Protein AF-A0A963PRR1-F1 (afdb_monomer_lite)

pLDDT: mean 72.52, std 16.85, range [38.75, 94.25]

Structure (mmCIF, N/CA/C/O backbone):
data_AF-A0A963PRR1-F1
#
_entry.id   AF-A0A963PRR1-F1
#
loop_
_atom_site.group_PDB
_atom_site.id
_atom_site.type_symbol
_atom_site.label_atom_id
_atom_site.label_alt_id
_atom_site.label_comp_id
_atom_site.label_asym_id
_atom_site.label_entity_id
_atom_site.label_seq_id
_atom_site.pdbx_PDB_ins_code
_atom_site.Cartn_x
_atom_site.Cartn_y
_atom_site.Cartn_z
_atom_site.occupancy
_atom_site.B_iso_or_equiv
_atom_site.auth_seq_id
_atom_site.auth_comp_id
_atom_site.auth_asym_id
_atom_site.auth_atom_id
_atom_site.pdbx_PDB_model_num
ATOM 1 N N . MET A 1 1 ? 46.047 34.213 13.089 1.00 43.38 1 MET A N 1
ATOM 2 C CA . MET A 1 1 ? 44.604 34.511 13.201 1.00 43.38 1 MET A CA 1
ATOM 3 C C . MET A 1 1 ? 43.891 33.177 13.299 1.00 43.38 1 MET A C 1
ATOM 5 O O . MET A 1 1 ? 43.831 32.458 12.313 1.00 43.38 1 MET A O 1
ATOM 9 N N . SER A 1 2 ? 43.510 32.791 14.515 1.00 38.75 2 SER A N 1
ATOM 10 C CA . SER A 1 2 ? 43.010 31.455 14.844 1.00 38.75 2 SER A CA 1
ATOM 11 C C . SER A 1 2 ? 41.504 31.512 15.049 1.00 38.75 2 SER A C 1
ATOM 13 O O . SER A 1 2 ? 41.036 32.310 15.856 1.00 38.75 2 SER A O 1
ATOM 15 N N . ILE A 1 3 ? 40.763 30.645 14.366 1.00 47.94 3 ILE A N 1
ATOM 16 C CA . ILE A 1 3 ? 39.381 30.314 14.716 1.00 47.94 3 ILE A CA 1
ATOM 17 C C . ILE A 1 3 ? 39.280 28.796 14.854 1.00 47.94 3 ILE A C 1
ATOM 19 O O . ILE A 1 3 ? 38.990 28.063 13.916 1.00 47.94 3 ILE A O 1
ATOM 23 N N . THR A 1 4 ? 39.590 28.329 16.061 1.00 53.59 4 THR A N 1
ATOM 24 C CA . THR A 1 4 ? 39.244 26.991 16.544 1.00 53.59 4 THR A CA 1
ATOM 25 C C . THR A 1 4 ? 37.737 26.973 16.791 1.00 53.59 4 THR A C 1
ATOM 27 O O . THR A 1 4 ? 37.250 27.633 17.707 1.00 53.59 4 THR A O 1
ATOM 30 N N . ALA A 1 5 ? 36.988 26.244 15.964 1.00 51.69 5 ALA A N 1
ATOM 31 C CA . ALA A 1 5 ? 35.568 25.989 16.177 1.00 51.69 5 ALA A CA 1
ATOM 32 C C . ALA A 1 5 ? 35.413 24.748 17.071 1.00 51.69 5 ALA A C 1
ATOM 34 O O . ALA A 1 5 ? 35.707 23.627 16.663 1.00 51.69 5 ALA A O 1
ATOM 35 N N . ALA A 1 6 ? 34.982 24.953 18.316 1.00 57.09 6 ALA A N 1
ATOM 36 C CA . ALA A 1 6 ? 34.573 23.874 19.209 1.00 57.09 6 ALA A CA 1
ATOM 37 C C . ALA A 1 6 ? 33.236 23.268 18.728 1.00 57.09 6 ALA A C 1
ATOM 39 O O . ALA A 1 6 ? 32.367 24.018 18.276 1.00 57.09 6 ALA A O 1
ATOM 40 N N . PRO A 1 7 ? 33.010 21.945 18.845 1.00 55.78 7 PRO A N 1
ATOM 41 C CA . PRO A 1 7 ? 31.727 21.356 18.483 1.00 55.78 7 PRO A CA 1
ATOM 42 C C . PRO A 1 7 ? 30.645 21.799 19.476 1.00 55.78 7 PRO A C 1
ATOM 44 O O . PRO A 1 7 ? 30.600 21.365 20.632 1.00 55.78 7 PRO A O 1
ATOM 47 N N . GLY A 1 8 ? 29.760 22.678 19.006 1.00 54.72 8 GLY A N 1
ATOM 48 C CA . GLY A 1 8 ? 28.523 23.034 19.683 1.00 54.72 8 GLY A CA 1
ATOM 49 C C . GLY A 1 8 ? 27.667 21.787 19.882 1.00 54.72 8 GLY A C 1
ATOM 50 O O . GLY A 1 8 ? 27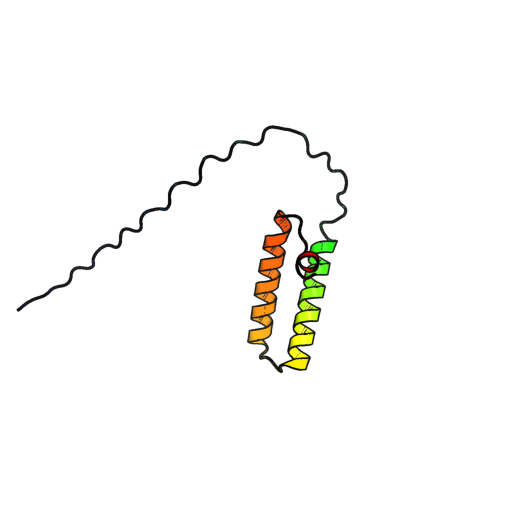.243 21.134 18.932 1.00 54.72 8 GLY A O 1
ATOM 51 N N . ARG A 1 9 ? 27.426 21.438 21.145 1.00 58.94 9 ARG A N 1
ATOM 52 C CA . ARG A 1 9 ? 26.491 20.384 21.537 1.00 58.94 9 ARG A CA 1
ATOM 53 C C . ARG A 1 9 ? 25.079 20.827 21.152 1.00 58.94 9 ARG A C 1
ATOM 55 O O . ARG A 1 9 ? 24.477 21.636 21.855 1.00 58.94 9 ARG A O 1
ATOM 62 N N . TYR A 1 10 ? 24.539 20.289 20.063 1.00 47.38 10 TYR A N 1
ATOM 63 C CA . TYR A 1 10 ? 23.118 20.419 19.746 1.00 47.38 10 TYR A CA 1
ATOM 64 C C . TYR A 1 10 ? 22.302 19.675 20.811 1.00 47.38 10 TYR A C 1
ATOM 66 O O . TYR A 1 10 ? 22.158 18.454 20.789 1.00 47.38 10 TYR A O 1
ATOM 74 N N . ARG A 1 11 ? 21.794 20.421 21.795 1.00 57.97 11 ARG A N 1
ATOM 75 C CA . ARG A 1 11 ? 20.808 19.936 22.760 1.00 57.97 11 ARG A CA 1
ATOM 76 C C . ARG A 1 11 ? 19.441 19.978 22.087 1.00 57.97 11 ARG A C 1
ATOM 78 O O . ARG A 1 11 ? 18.808 21.027 22.039 1.00 57.97 11 ARG A O 1
ATOM 85 N N . VAL A 1 12 ? 18.992 18.837 21.579 1.00 63.25 12 VAL A N 1
ATOM 86 C CA . VAL A 1 12 ? 17.620 18.669 21.091 1.00 63.25 12 VAL A CA 1
ATOM 87 C C . VAL A 1 12 ? 16.660 18.838 22.282 1.00 63.25 12 VAL A C 1
ATOM 89 O O . VAL A 1 12 ? 16.844 18.166 23.305 1.00 63.25 12 VAL A O 1
ATOM 92 N N . PRO A 1 13 ? 15.655 19.729 22.223 1.00 52.25 13 PRO A N 1
ATOM 93 C CA . PRO A 1 13 ? 14.589 19.757 23.212 1.00 52.25 13 PRO A CA 1
ATOM 94 C C . PRO A 1 13 ? 13.811 18.444 23.114 1.00 52.25 13 PRO A C 1
ATOM 96 O O . PRO A 1 13 ? 13.214 18.137 22.088 1.00 52.25 13 PRO A O 1
ATOM 99 N N . LYS A 1 14 ? 13.827 17.651 24.187 1.00 58.81 14 LYS A N 1
ATOM 100 C CA . LYS A 1 14 ? 12.918 16.516 24.351 1.00 58.81 14 LYS A CA 1
ATOM 101 C C . LYS A 1 14 ? 11.486 17.037 24.214 1.00 58.81 14 LYS A C 1
ATOM 103 O O . LYS A 1 14 ? 11.038 17.833 25.040 1.00 58.81 14 LYS A O 1
ATOM 108 N N . HIS A 1 15 ? 10.811 16.627 23.144 1.00 59.22 15 HIS A N 1
ATOM 109 C CA . HIS A 1 15 ? 9.382 16.833 22.966 1.00 59.22 15 HIS A CA 1
ATOM 110 C C . HIS A 1 15 ? 8.663 16.453 24.265 1.00 59.22 15 HIS A C 1
ATOM 112 O O . HIS A 1 15 ? 9.007 15.460 24.913 1.00 59.22 15 HIS A O 1
ATOM 118 N N . GLY A 1 16 ? 7.737 17.316 24.682 1.00 48.44 16 GLY A N 1
ATOM 119 C CA . GLY A 1 16 ? 6.977 17.166 25.913 1.00 48.44 16 GLY A CA 1
ATOM 120 C C . GLY A 1 16 ? 6.364 15.774 26.033 1.00 48.44 16 GLY A C 1
ATOM 121 O O . GLY A 1 16 ? 5.956 15.163 25.048 1.00 48.44 16 GLY A O 1
ATOM 122 N N . ALA A 1 17 ? 6.339 15.279 27.268 1.00 58.62 17 ALA A N 1
ATOM 123 C CA . ALA A 1 17 ? 5.732 14.014 27.640 1.00 58.62 17 ALA A CA 1
ATOM 124 C C . ALA A 1 17 ? 4.341 13.848 26.995 1.00 58.62 17 ALA A C 1
ATOM 126 O O . ALA A 1 17 ? 3.521 14.763 27.120 1.00 58.62 17 ALA A O 1
ATOM 127 N N . PRO A 1 18 ? 4.020 12.704 26.363 1.00 53.69 18 PRO A N 1
ATOM 128 C CA . PRO A 1 18 ? 2.635 12.414 26.042 1.00 53.69 18 PRO A CA 1
ATOM 129 C C . PRO A 1 18 ? 1.872 12.289 27.362 1.00 53.69 18 PRO A C 1
ATOM 131 O O . PRO A 1 18 ? 2.238 11.514 28.251 1.00 53.69 18 PRO A O 1
ATOM 134 N N . GLY A 1 19 ? 0.848 13.131 27.497 1.00 56.66 19 GLY A N 1
ATOM 135 C CA . GLY A 1 19 ? -0.028 13.199 28.654 1.00 56.66 19 GLY A CA 1
ATOM 136 C C . GLY A 1 19 ? -0.505 11.818 29.091 1.00 56.66 19 GLY A C 1
ATOM 137 O O . GLY A 1 19 ? -0.726 10.915 28.283 1.00 56.66 19 GLY A O 1
ATOM 138 N N . ARG A 1 20 ? -0.647 11.669 30.410 1.00 54.28 20 ARG A N 1
ATOM 139 C CA . ARG A 1 20 ? -1.224 10.497 31.068 1.00 54.28 20 ARG A CA 1
ATOM 140 C C . ARG A 1 20 ? -2.512 10.100 30.344 1.00 54.28 20 ARG A C 1
ATOM 142 O O . ARG A 1 20 ? -3.505 10.818 30.411 1.00 54.28 20 ARG A O 1
ATOM 149 N N . ARG A 1 21 ? -2.489 8.951 29.666 1.00 60.59 21 ARG A N 1
ATOM 150 C CA . ARG A 1 21 ? -3.700 8.287 29.178 1.00 60.59 21 ARG A CA 1
ATOM 151 C C . ARG A 1 21 ? -4.633 8.076 30.376 1.00 60.59 21 ARG A C 1
ATOM 153 O O . ARG A 1 21 ? -4.187 7.461 31.348 1.00 60.59 21 ARG A O 1
ATOM 160 N N . PRO A 1 22 ? -5.893 8.540 30.353 1.00 54.69 22 PRO A N 1
ATOM 161 C CA . PRO A 1 22 ? -6.853 8.081 31.339 1.00 54.69 22 PRO A CA 1
ATOM 162 C C . PRO A 1 22 ? -7.056 6.577 31.140 1.00 54.69 22 PRO A C 1
ATOM 164 O O . PRO A 1 22 ? -7.291 6.102 30.026 1.00 54.69 22 PRO A O 1
ATOM 167 N N . ALA A 1 23 ? -6.930 5.826 32.233 1.00 53.09 23 ALA A N 1
ATOM 168 C CA . ALA A 1 23 ? -7.352 4.441 32.294 1.00 53.09 23 ALA A CA 1
ATOM 169 C C . ALA A 1 23 ? -8.842 4.390 31.934 1.00 53.09 23 ALA A C 1
ATOM 171 O O . ALA A 1 23 ? -9.688 4.903 32.668 1.00 53.09 23 ALA A O 1
ATOM 172 N N . ARG A 1 24 ? -9.162 3.803 30.777 1.00 61.03 24 ARG A N 1
ATOM 173 C CA . ARG A 1 24 ? -10.537 3.482 30.402 1.00 61.03 24 ARG A CA 1
ATOM 174 C C . ARG A 1 24 ? -11.032 2.393 31.354 1.00 61.03 24 ARG A C 1
ATOM 176 O O . ARG A 1 24 ? -10.843 1.208 31.108 1.00 61.03 24 ARG A O 1
ATOM 183 N N . SER A 1 25 ? -11.657 2.815 32.446 1.00 52.09 25 SER A N 1
ATOM 184 C CA . SER A 1 25 ? -12.664 2.019 33.134 1.00 52.09 25 SER A CA 1
ATOM 185 C C . SER A 1 25 ? -13.970 2.195 32.368 1.00 52.09 25 SER A C 1
ATOM 187 O O . SER A 1 25 ? -14.506 3.302 32.350 1.00 52.09 25 SER A O 1
ATOM 189 N N . GLN A 1 26 ? -14.416 1.141 31.678 1.00 51.75 26 GLN A N 1
ATOM 190 C CA . GLN A 1 26 ? -15.806 0.662 31.672 1.00 51.75 26 GLN A CA 1
ATOM 191 C C . GLN A 1 26 ? -16.061 -0.345 30.544 1.00 51.75 26 GLN A C 1
ATOM 193 O O . GLN A 1 26 ? -15.736 -0.093 29.388 1.00 51.75 26 GLN A O 1
ATOM 198 N N . GLY A 1 27 ? -16.757 -1.424 30.912 1.00 44.22 27 GLY A N 1
ATOM 199 C CA . GLY A 1 27 ? -17.641 -2.173 30.020 1.00 44.22 27 GLY A CA 1
ATOM 200 C C . GLY A 1 27 ? -16.983 -3.355 29.330 1.00 44.22 27 GLY A C 1
ATOM 201 O O . GLY A 1 27 ? -16.159 -3.185 28.442 1.00 44.22 27 GLY A O 1
ATOM 202 N N . GLY A 1 28 ? -17.362 -4.565 29.744 1.00 50.47 28 GLY A N 1
ATOM 203 C CA . GLY A 1 28 ? -16.849 -5.807 29.188 1.00 50.47 28 GLY A CA 1
ATOM 204 C C . GLY A 1 28 ? -16.958 -5.862 27.668 1.00 50.47 28 GLY A C 1
ATOM 205 O O . GLY A 1 28 ? -17.996 -5.542 27.091 1.00 50.47 28 GLY A O 1
ATOM 206 N N . TRP A 1 29 ? -15.883 -6.339 27.046 1.00 54.41 29 TRP A N 1
ATOM 207 C CA . TRP A 1 29 ? -15.873 -6.834 25.681 1.00 54.41 29 TRP A CA 1
ATOM 208 C C . TRP A 1 29 ? -16.894 -7.979 25.609 1.00 54.41 29 TRP A C 1
ATOM 210 O O . TRP A 1 29 ? -16.574 -9.145 25.834 1.00 54.41 29 TRP A O 1
ATOM 220 N N . ARG A 1 30 ? -18.170 -7.658 25.368 1.00 55.06 30 ARG A N 1
ATOM 221 C CA . ARG A 1 30 ? -19.106 -8.604 24.767 1.00 55.06 30 ARG A CA 1
ATOM 222 C C . ARG A 1 30 ? -18.507 -8.886 23.397 1.00 55.06 30 ARG A C 1
ATOM 224 O O . ARG A 1 30 ? -18.708 -8.129 22.457 1.00 55.06 30 ARG A O 1
ATOM 231 N N . ALA A 1 31 ? -17.691 -9.932 23.345 1.00 55.34 31 ALA A N 1
ATOM 232 C CA . ALA A 1 31 ? -17.205 -10.549 22.130 1.00 55.34 31 ALA A CA 1
ATOM 233 C C . ALA A 1 31 ? -18.419 -11.122 21.384 1.00 55.34 31 ALA A C 1
ATOM 235 O O . ALA A 1 31 ? -18.744 -12.300 21.492 1.00 55.34 31 ALA A O 1
ATOM 236 N N . GLY A 1 32 ? -19.154 -10.244 20.707 1.00 56.66 32 GLY A N 1
ATOM 237 C CA . GLY A 1 32 ? -20.096 -10.591 19.662 1.00 56.66 32 GLY A CA 1
ATOM 238 C C . GLY A 1 32 ? -19.382 -10.397 18.333 1.00 56.66 32 GLY A C 1
ATOM 239 O O . GLY A 1 32 ? -19.092 -9.264 17.965 1.00 56.66 32 GLY A O 1
ATOM 240 N N . THR A 1 33 ? -19.137 -11.505 17.631 1.00 60.72 33 THR A N 1
ATOM 241 C CA . THR A 1 33 ? -18.573 -11.608 16.268 1.00 60.72 33 THR A CA 1
ATOM 242 C C . THR A 1 33 ? -17.041 -11.660 16.173 1.00 60.72 33 THR A C 1
ATOM 244 O O . THR A 1 33 ? -16.376 -10.728 15.739 1.00 60.72 33 THR A O 1
ATOM 247 N N . ILE A 1 34 ? -16.468 -12.830 16.471 1.00 55.75 34 ILE A N 1
ATOM 248 C CA . ILE A 1 34 ? -15.091 -13.228 16.101 1.00 55.75 34 ILE A CA 1
ATOM 249 C C . ILE A 1 34 ? -14.938 -13.511 14.585 1.00 55.75 34 ILE A C 1
ATOM 251 O O . ILE A 1 34 ? -14.217 -14.422 14.192 1.00 55.75 34 ILE A O 1
ATOM 255 N N . GLY A 1 35 ? -15.662 -12.783 13.729 1.00 53.28 35 GLY A N 1
ATOM 256 C CA . GLY A 1 35 ? -15.898 -13.168 12.331 1.00 53.28 35 GLY A CA 1
ATOM 257 C C . GLY A 1 35 ? -15.147 -12.391 11.244 1.00 53.28 35 GLY A C 1
ATOM 258 O O . GLY A 1 35 ? -15.208 -12.826 10.105 1.00 53.28 35 GLY A O 1
ATOM 259 N N . GLY A 1 36 ? -14.470 -11.272 11.545 1.00 55.97 36 GLY A N 1
ATOM 260 C CA . GLY A 1 36 ? -13.942 -10.366 10.498 1.00 55.97 36 GLY A CA 1
ATOM 261 C C . GLY A 1 36 ? -12.417 -10.288 10.341 1.00 55.97 36 GLY A C 1
ATOM 262 O O . GLY A 1 36 ? -11.915 -9.905 9.299 1.00 55.97 36 GLY A O 1
ATOM 263 N N . VAL A 1 37 ? -11.624 -10.684 11.341 1.00 56.44 37 VAL A N 1
ATOM 264 C CA . VAL A 1 37 ? -10.201 -10.267 11.381 1.00 56.44 37 VAL A CA 1
ATOM 265 C C . VAL A 1 37 ? -9.286 -11.005 10.389 1.00 56.44 37 VAL A C 1
ATOM 267 O O . VAL A 1 37 ? -8.159 -10.569 10.155 1.00 56.44 37 VAL A O 1
ATOM 270 N N . ALA A 1 38 ? -9.735 -12.138 9.840 1.00 59.66 38 ALA A N 1
ATOM 271 C CA . ALA A 1 38 ? -8.969 -12.924 8.870 1.00 59.66 38 ALA A CA 1
ATOM 272 C C . ALA A 1 38 ? -9.256 -12.517 7.417 1.00 59.66 38 ALA A C 1
ATOM 274 O O . ALA A 1 38 ? -8.384 -12.674 6.563 1.00 59.66 38 ALA A O 1
ATOM 275 N N . THR A 1 39 ? -10.453 -11.994 7.133 1.00 59.50 39 THR A N 1
ATOM 276 C CA . THR A 1 39 ? -10.845 -11.610 5.773 1.00 59.50 39 THR A CA 1
ATOM 277 C C . THR A 1 39 ? -10.171 -10.320 5.342 1.00 59.50 39 THR A C 1
ATOM 279 O O . THR A 1 39 ? -9.721 -10.249 4.204 1.00 59.50 39 THR A O 1
ATOM 282 N N . ASP A 1 40 ? -10.008 -9.355 6.248 1.00 75.56 40 ASP A N 1
ATOM 283 C CA . ASP A 1 40 ? -9.476 -8.033 5.897 1.00 75.56 40 ASP A CA 1
ATOM 284 C C . ASP A 1 40 ? -8.022 -8.135 5.425 1.00 75.56 40 ASP A C 1
ATOM 286 O O . ASP A 1 40 ? -7.689 -7.708 4.330 1.00 75.56 40 ASP A O 1
ATOM 290 N N . THR A 1 41 ? -7.164 -8.842 6.170 1.00 79.81 41 THR A N 1
ATOM 291 C CA . THR A 1 41 ? -5.743 -8.986 5.806 1.00 79.81 41 THR A CA 1
ATOM 292 C C . THR A 1 41 ? -5.535 -9.782 4.515 1.00 79.81 41 THR A C 1
ATOM 294 O O . THR A 1 41 ? -4.690 -9.416 3.704 1.00 79.81 41 THR A O 1
ATOM 297 N N . GLN A 1 42 ? -6.300 -10.854 4.284 1.00 83.69 42 GLN A N 1
ATOM 298 C CA . GLN A 1 42 ? -6.205 -11.614 3.031 1.00 83.69 42 GLN A CA 1
ATOM 299 C C . GLN A 1 42 ? -6.707 -10.799 1.828 1.00 83.69 42 GLN A C 1
ATOM 301 O O . GLN A 1 42 ? -6.150 -10.916 0.735 1.00 83.69 42 GLN A O 1
ATOM 306 N N . THR A 1 43 ? -7.741 -9.984 2.037 1.00 86.44 43 THR A N 1
ATOM 307 C CA . THR A 1 43 ? -8.303 -9.094 1.015 1.00 86.44 43 THR A CA 1
ATOM 308 C C . THR A 1 43 ? -7.328 -7.964 0.690 1.00 86.44 43 THR A C 1
ATOM 310 O O . THR A 1 43 ? -7.059 -7.724 -0.484 1.00 86.44 43 THR A O 1
ATOM 313 N N . ASP A 1 44 ? -6.708 -7.362 1.710 1.00 87.94 44 ASP A N 1
ATOM 314 C CA . ASP A 1 44 ? -5.657 -6.354 1.553 1.00 87.94 44 ASP A CA 1
ATOM 315 C C . ASP A 1 44 ? -4.486 -6.908 0.725 1.00 87.94 44 ASP A C 1
ATOM 317 O O . ASP A 1 44 ? -4.058 -6.281 -0.241 1.00 87.94 44 ASP A O 1
ATOM 321 N N . HIS A 1 45 ? -3.994 -8.113 1.045 1.00 89.31 45 HIS A N 1
ATOM 322 C CA . HIS A 1 45 ? -2.912 -8.750 0.283 1.00 89.31 45 HIS A CA 1
ATOM 323 C C . HIS A 1 45 ? -3.291 -9.000 -1.182 1.00 89.31 45 HIS A C 1
ATOM 325 O O . HIS A 1 45 ? -2.504 -8.690 -2.073 1.00 89.31 45 HIS A O 1
ATOM 331 N N . ALA A 1 46 ? -4.501 -9.505 -1.440 1.00 91.12 46 ALA A N 1
ATOM 332 C CA . ALA A 1 46 ? -4.972 -9.737 -2.804 1.00 91.12 46 ALA A CA 1
ATOM 333 C C . ALA A 1 46 ? -5.085 -8.427 -3.607 1.00 91.12 46 ALA A C 1
ATOM 335 O O . ALA A 1 46 ? -4.724 -8.396 -4.783 1.00 91.12 46 ALA A O 1
ATOM 336 N N . ALA A 1 47 ? -5.534 -7.339 -2.973 1.00 90.56 47 ALA A N 1
ATOM 337 C CA . ALA A 1 47 ? -5.602 -6.018 -3.595 1.00 90.56 47 ALA A CA 1
ATOM 338 C C . ALA A 1 47 ? -4.206 -5.455 -3.918 1.00 90.56 47 ALA A C 1
ATOM 340 O O . ALA A 1 47 ? -3.986 -4.926 -5.008 1.00 90.56 47 ALA A O 1
ATOM 341 N N . ILE A 1 48 ? -3.245 -5.615 -3.001 1.00 91.75 48 ILE A N 1
ATOM 342 C CA . ILE A 1 48 ? -1.850 -5.193 -3.204 1.00 91.75 48 ILE A CA 1
ATOM 343 C C . ILE A 1 48 ? -1.205 -5.964 -4.361 1.00 91.75 48 ILE A C 1
ATOM 345 O O . ILE A 1 48 ? -0.500 -5.371 -5.183 1.00 91.75 48 ILE A O 1
ATOM 349 N N . ASP A 1 49 ? -1.447 -7.273 -4.443 1.00 91.06 49 ASP A N 1
ATOM 350 C CA . ASP A 1 49 ? -0.919 -8.112 -5.518 1.00 91.06 49 ASP A CA 1
ATOM 351 C C . ASP A 1 49 ? -1.516 -7.721 -6.875 1.00 91.06 49 ASP A C 1
ATOM 353 O O . ASP A 1 49 ? -0.758 -7.467 -7.810 1.00 91.06 49 ASP A O 1
ATOM 357 N N . ALA A 1 50 ? -2.838 -7.541 -6.958 1.00 89.75 50 ALA A N 1
ATOM 358 C CA . ALA A 1 50 ? -3.507 -7.094 -8.181 1.00 89.75 50 ALA A CA 1
ATOM 359 C C . ALA A 1 50 ? -2.999 -5.724 -8.670 1.00 89.75 50 ALA A C 1
ATOM 361 O O . ALA A 1 50 ? -2.746 -5.543 -9.862 1.00 89.75 50 ALA A O 1
ATOM 362 N N . PHE A 1 51 ? -2.796 -4.769 -7.755 1.00 88.31 51 PHE A N 1
ATOM 363 C CA . PHE A 1 51 ? -2.218 -3.461 -8.080 1.00 88.31 51 PHE A CA 1
ATOM 364 C C . PHE A 1 51 ? -0.779 -3.579 -8.601 1.00 88.31 51 PHE A C 1
ATOM 366 O O . PHE A 1 51 ? -0.403 -2.941 -9.585 1.00 88.31 51 PHE A O 1
ATOM 373 N N . THR A 1 52 ? 0.028 -4.425 -7.961 1.00 88.50 52 THR A N 1
ATOM 374 C CA . THR A 1 52 ? 1.424 -4.643 -8.357 1.00 88.50 52 THR A CA 1
ATOM 375 C C . THR A 1 52 ? 1.522 -5.313 -9.731 1.00 88.50 52 THR A C 1
ATOM 377 O O . THR A 1 52 ? 2.383 -4.939 -10.530 1.00 88.50 52 THR A O 1
ATOM 380 N N . ASP A 1 53 ? 0.636 -6.267 -10.021 1.00 87.50 53 ASP A N 1
ATOM 381 C CA . ASP A 1 53 ? 0.566 -6.953 -11.314 1.00 87.50 53 ASP A CA 1
ATOM 382 C C . ASP A 1 53 ? 0.144 -5.998 -12.441 1.00 87.50 53 ASP A C 1
ATOM 384 O O . ASP A 1 53 ? 0.741 -6.024 -13.520 1.00 87.50 53 ASP A O 1
ATOM 388 N N . ALA A 1 54 ? -0.820 -5.104 -12.182 1.00 87.00 54 ALA A N 1
ATOM 389 C CA . ALA A 1 54 ? -1.220 -4.063 -13.130 1.00 87.00 54 ALA A CA 1
ATOM 390 C C . ALA A 1 54 ? -0.057 -3.104 -13.446 1.00 87.00 54 ALA A C 1
ATOM 392 O O . ALA A 1 54 ? 0.259 -2.873 -14.614 1.00 87.00 54 ALA A O 1
ATOM 393 N N . LEU A 1 55 ? 0.658 -2.632 -12.417 1.00 84.44 55 LEU A N 1
ATOM 394 C CA . LEU A 1 55 ? 1.835 -1.771 -12.584 1.00 84.44 55 LEU A CA 1
ATOM 395 C C . LEU A 1 55 ? 2.976 -2.443 -13.361 1.00 84.44 55 LEU A C 1
ATOM 397 O O . LEU A 1 55 ? 3.690 -1.785 -14.121 1.00 84.44 55 LEU A O 1
ATOM 401 N N . TRP A 1 56 ? 3.179 -3.750 -13.173 1.00 81.06 56 TRP A N 1
ATOM 402 C CA . TRP A 1 56 ? 4.191 -4.495 -13.924 1.00 81.06 56 TRP A CA 1
ATOM 403 C C . TRP A 1 56 ? 3.865 -4.558 -15.420 1.00 81.06 56 TRP A C 1
ATOM 405 O O . TRP A 1 56 ? 4.774 -4.469 -16.248 1.00 81.06 56 TRP A O 1
ATOM 415 N N . LEU A 1 57 ? 2.583 -4.715 -15.757 1.00 75.06 57 LEU A N 1
ATOM 416 C CA . LEU A 1 57 ? 2.123 -4.895 -17.132 1.00 75.06 57 LEU A CA 1
ATOM 417 C C . LEU A 1 57 ? 2.131 -3.582 -17.932 1.00 75.06 57 LEU A C 1
ATOM 419 O O . LEU A 1 57 ? 2.357 -3.621 -19.141 1.00 75.06 57 LEU A O 1
ATOM 423 N N . GLU A 1 58 ? 1.926 -2.444 -17.263 1.00 74.88 58 GLU A N 1
ATOM 424 C CA . GLU A 1 58 ? 1.818 -1.125 -17.903 1.00 74.88 58 GLU A CA 1
ATOM 425 C C . GLU A 1 58 ? 3.143 -0.344 -17.963 1.00 74.88 58 GLU A C 1
ATOM 427 O O . GLU A 1 58 ? 3.487 0.176 -19.025 1.00 74.88 58 GLU A O 1
ATOM 432 N N . ASP A 1 59 ? 3.917 -0.288 -16.872 1.00 73.06 59 ASP A N 1
ATOM 433 C CA . ASP A 1 59 ? 5.078 0.619 -16.775 1.00 73.06 59 ASP A CA 1
ATOM 434 C C . ASP A 1 59 ? 6.445 -0.075 -16.927 1.00 73.06 59 ASP A C 1
ATOM 436 O O . ASP A 1 59 ? 7.483 0.590 -17.007 1.00 73.06 59 ASP A O 1
ATOM 440 N N . GLY A 1 60 ? 6.499 -1.414 -16.937 1.00 72.50 60 GLY A N 1
ATOM 441 C CA . GLY A 1 60 ? 7.771 -2.151 -16.996 1.00 72.50 60 GLY A CA 1
ATOM 442 C C . GLY A 1 60 ? 8.723 -1.812 -15.836 1.00 72.50 60 GLY A C 1
ATOM 443 O O . GLY A 1 60 ? 9.948 -1.839 -15.997 1.00 72.50 60 GLY A O 1
ATOM 444 N N . LEU A 1 61 ? 8.164 -1.450 -14.674 1.00 80.44 61 LEU A N 1
ATOM 445 C CA . LEU A 1 61 ? 8.916 -1.026 -13.493 1.00 80.44 61 LEU A CA 1
ATOM 446 C C . LEU A 1 61 ? 9.913 -2.091 -13.047 1.00 80.44 61 LEU A C 1
ATOM 448 O O . LEU A 1 61 ? 9.673 -3.292 -13.130 1.00 80.44 61 LEU A O 1
ATOM 452 N N . SER A 1 62 ? 11.041 -1.653 -12.487 1.00 85.25 62 SER A N 1
ATOM 453 C CA . SER A 1 62 ? 12.001 -2.590 -11.908 1.00 85.25 62 SER A CA 1
ATOM 454 C C . SER A 1 62 ? 11.366 -3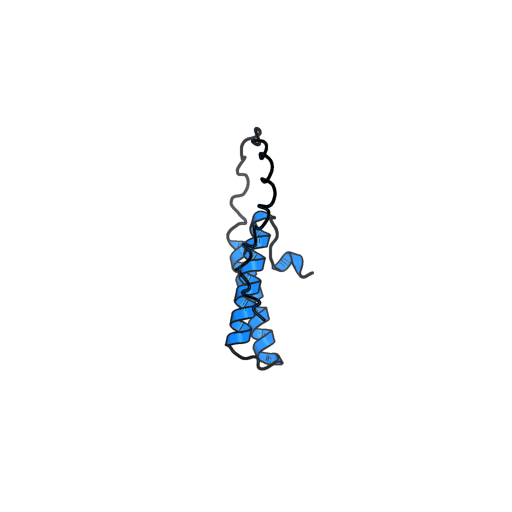.378 -10.752 1.00 85.25 62 SER A C 1
ATOM 456 O O . SER A 1 62 ? 10.592 -2.836 -9.961 1.00 85.25 62 SER A O 1
ATOM 458 N N . ARG A 1 63 ? 11.772 -4.644 -10.579 1.00 83.44 63 ARG A N 1
ATOM 459 C CA . ARG A 1 63 ? 11.336 -5.480 -9.441 1.00 83.44 63 ARG A CA 1
ATOM 460 C C . ARG A 1 63 ? 11.571 -4.817 -8.079 1.00 83.44 63 ARG A C 1
ATOM 462 O O . ARG A 1 63 ? 10.799 -5.036 -7.158 1.00 83.44 63 ARG A O 1
ATOM 469 N N . ASN A 1 64 ? 12.628 -4.013 -7.944 1.00 87.56 64 ASN A N 1
ATOM 470 C CA . ASN A 1 64 ? 12.933 -3.313 -6.696 1.00 87.56 64 ASN A CA 1
AT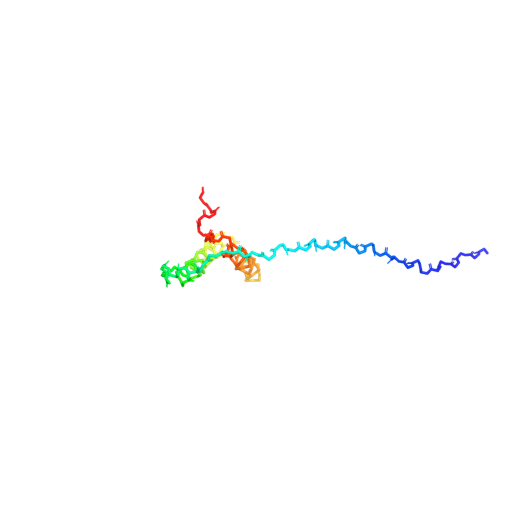OM 471 C C . ASN A 1 64 ? 11.886 -2.235 -6.381 1.00 87.56 64 ASN A C 1
ATOM 473 O O . ASN A 1 64 ? 11.441 -2.107 -5.246 1.00 87.56 64 ASN A O 1
ATOM 477 N N . THR A 1 65 ? 11.459 -1.502 -7.408 1.00 88.94 65 THR A N 1
ATOM 478 C CA . THR A 1 65 ? 10.425 -0.475 -7.285 1.00 88.94 65 THR A CA 1
ATOM 479 C C . THR A 1 65 ? 9.086 -1.096 -6.893 1.00 88.94 65 THR A C 1
ATOM 481 O O . THR A 1 65 ? 8.466 -0.638 -5.940 1.00 88.94 65 THR A O 1
ATOM 484 N N . LEU A 1 66 ? 8.681 -2.191 -7.547 1.00 89.12 66 LEU A N 1
ATOM 485 C CA . LEU A 1 66 ? 7.453 -2.909 -7.185 1.00 89.12 66 LEU A CA 1
ATOM 486 C C . LEU A 1 66 ? 7.487 -3.457 -5.753 1.00 89.12 66 LEU A C 1
ATOM 488 O O . LEU A 1 66 ? 6.504 -3.349 -5.025 1.00 89.12 66 LEU A O 1
ATOM 492 N N . SER A 1 67 ? 8.624 -4.008 -5.320 1.00 89.62 67 SER A N 1
ATOM 493 C CA . SER A 1 67 ? 8.785 -4.477 -3.940 1.00 89.62 67 SER A CA 1
ATOM 494 C C . SER A 1 67 ? 8.695 -3.345 -2.915 1.00 89.62 67 SER A C 1
ATOM 496 O O . SER A 1 67 ? 8.134 -3.556 -1.842 1.00 89.62 67 SER A O 1
ATOM 498 N N . ALA A 1 68 ? 9.214 -2.153 -3.231 1.00 92.44 68 ALA A N 1
ATOM 499 C CA . ALA A 1 68 ? 9.077 -0.981 -2.367 1.00 92.44 68 ALA A CA 1
ATOM 500 C C . ALA A 1 68 ? 7.604 -0.562 -2.227 1.00 92.44 68 ALA A C 1
ATOM 502 O O . ALA A 1 68 ? 7.117 -0.439 -1.106 1.00 92.44 68 ALA A O 1
ATOM 503 N N . TYR A 1 69 ? 6.868 -0.469 -3.340 1.00 92.25 69 TYR A N 1
ATOM 504 C CA . TYR A 1 69 ? 5.436 -0.150 -3.311 1.00 92.25 69 TYR A CA 1
ATOM 505 C C . TYR A 1 69 ? 4.614 -1.184 -2.539 1.00 92.25 69 TYR A C 1
ATOM 507 O O . TYR A 1 69 ? 3.811 -0.806 -1.687 1.00 92.25 69 TYR A O 1
ATOM 515 N N . ARG A 1 70 ? 4.846 -2.485 -2.769 1.00 92.56 70 ARG A N 1
ATOM 516 C CA . ARG A 1 70 ? 4.191 -3.553 -1.993 1.00 92.56 70 ARG A CA 1
ATOM 517 C C . ARG A 1 70 ? 4.432 -3.357 -0.497 1.00 92.56 70 ARG A C 1
ATOM 519 O O . ARG A 1 70 ? 3.490 -3.411 0.289 1.00 92.56 70 ARG A O 1
ATOM 526 N N . ARG A 1 71 ? 5.680 -3.086 -0.104 1.00 93.38 71 ARG A N 1
ATOM 527 C CA . ARG A 1 71 ? 6.044 -2.885 1.301 1.00 93.38 71 ARG A CA 1
ATOM 528 C C . ARG A 1 71 ? 5.331 -1.684 1.919 1.00 93.38 71 ARG A C 1
ATOM 530 O O . ARG A 1 71 ? 4.868 -1.779 3.055 1.00 93.38 71 ARG A O 1
ATOM 537 N N . ASP A 1 72 ? 5.237 -0.583 1.186 1.00 94.25 72 ASP A N 1
ATOM 538 C CA . ASP A 1 72 ? 4.569 0.629 1.657 1.00 94.25 72 ASP A CA 1
ATOM 539 C C . ASP A 1 72 ? 3.057 0.410 1.826 1.00 94.25 72 ASP A C 1
ATOM 541 O O . ASP A 1 72 ? 2.487 0.811 2.844 1.00 94.25 72 ASP A O 1
ATOM 545 N N . LEU A 1 73 ? 2.412 -0.300 0.893 1.00 93.06 73 LEU A N 1
ATOM 546 C CA . LEU A 1 73 ? 0.986 -0.632 0.982 1.00 93.06 73 LEU A CA 1
ATOM 547 C C . LEU A 1 73 ? 0.677 -1.612 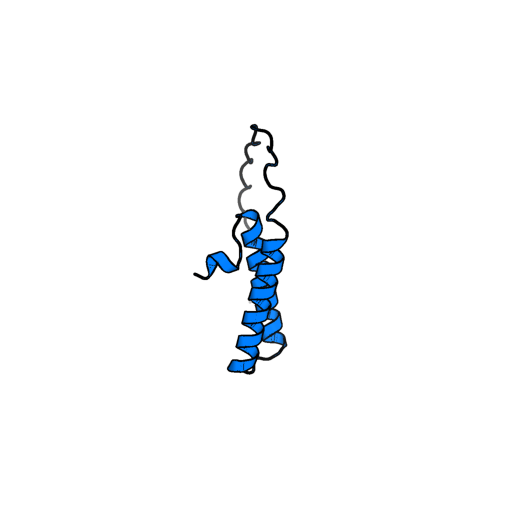2.122 1.00 93.06 73 LEU A C 1
ATOM 549 O O . LEU A 1 73 ? -0.310 -1.430 2.833 1.00 93.06 73 LEU A O 1
ATOM 553 N N . GLU A 1 74 ? 1.540 -2.603 2.362 1.00 92.88 74 GLU A N 1
ATOM 554 C CA . GLU A 1 74 ? 1.427 -3.501 3.522 1.00 92.88 74 GLU A CA 1
ATOM 555 C C . GLU A 1 74 ? 1.497 -2.728 4.847 1.00 92.88 74 GLU A C 1
ATOM 557 O O . GLU A 1 74 ? 0.720 -2.977 5.774 1.00 92.88 74 GLU A O 1
ATOM 562 N N . LEU A 1 75 ? 2.432 -1.776 4.950 1.00 93.25 75 LEU A N 1
ATOM 563 C CA . LEU A 1 75 ? 2.571 -0.923 6.131 1.00 93.25 75 LEU A CA 1
ATOM 564 C C . LEU A 1 75 ? 1.347 -0.022 6.318 1.00 93.25 75 LEU A C 1
ATOM 566 O O . LEU A 1 75 ? 0.901 0.176 7.453 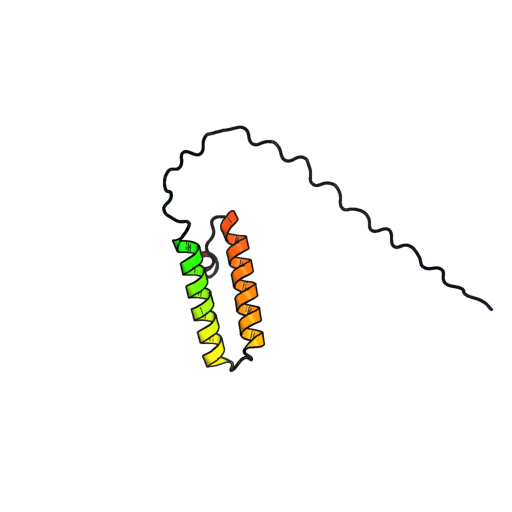1.00 93.25 75 LEU A O 1
ATOM 570 N N . PHE A 1 76 ? 0.786 0.492 5.225 1.00 92.62 76 PHE A N 1
ATOM 571 C CA . PHE A 1 76 ? -0.424 1.301 5.266 1.00 92.62 76 PHE A CA 1
ATOM 572 C C . PHE A 1 76 ? -1.646 0.485 5.707 1.00 92.62 76 PHE A C 1
ATOM 574 O O . PHE A 1 76 ? -2.328 0.888 6.651 1.00 92.62 76 PHE A O 1
ATOM 581 N N . ALA A 1 77 ? -1.859 -0.705 5.136 1.00 90.44 77 ALA A N 1
ATOM 582 C CA . ALA A 1 77 ? -2.901 -1.633 5.578 1.00 90.44 77 ALA A CA 1
ATOM 583 C C . ALA A 1 77 ? -2.757 -1.947 7.074 1.00 90.44 77 ALA A C 1
ATOM 585 O O . ALA A 1 77 ? -3.710 -1.830 7.845 1.00 90.44 77 ALA A O 1
ATOM 586 N N . HIS A 1 78 ? -1.536 -2.238 7.535 1.00 90.31 78 HIS A N 1
ATOM 587 C CA . HIS A 1 78 ? -1.272 -2.481 8.952 1.00 90.31 78 HIS A CA 1
ATOM 588 C C . HIS A 1 78 ? -1.660 -1.296 9.853 1.00 90.31 78 HIS A C 1
ATOM 590 O O . HIS A 1 78 ? -2.173 -1.506 10.955 1.00 90.31 78 HIS A O 1
ATOM 596 N N . TRP A 1 79 ? -1.440 -0.063 9.395 1.00 91.62 79 TRP A N 1
ATOM 597 C CA . TRP A 1 79 ? -1.826 1.152 10.114 1.00 91.62 79 TRP A CA 1
ATOM 598 C C . TRP A 1 79 ? -3.348 1.390 10.137 1.00 91.62 79 TRP A C 1
ATOM 600 O O . TRP A 1 79 ? -3.865 1.942 11.114 1.00 91.62 79 TRP A O 1
ATOM 610 N N . LEU A 1 80 ? -4.078 0.938 9.114 1.00 89.12 80 LEU A N 1
ATOM 611 C CA . LEU A 1 80 ? -5.542 1.029 9.035 1.00 89.12 80 LEU A CA 1
ATOM 612 C C . LEU A 1 80 ? -6.257 0.029 9.958 1.00 89.12 80 LEU A C 1
ATOM 614 O O . LEU A 1 80 ? -7.265 0.375 10.577 1.00 89.12 80 LEU A O 1
ATOM 618 N N . ARG A 1 81 ? -5.695 -1.169 10.162 1.00 85.88 81 ARG A N 1
ATOM 619 C CA . ARG A 1 81 ? -6.280 -2.219 11.025 1.00 85.88 81 ARG A CA 1
ATOM 620 C C . ARG A 1 81 ? -6.725 -1.751 12.421 1.00 85.88 81 ARG A C 1
ATOM 622 O O . ARG A 1 81 ? -7.861 -2.037 12.797 1.00 85.88 81 ARG A O 1
ATOM 629 N N . PRO A 1 82 ? -5.911 -1.036 13.227 1.00 86.62 82 PRO A N 1
ATOM 630 C CA . PRO A 1 82 ? -6.357 -0.543 14.535 1.00 86.62 82 PRO A CA 1
ATOM 631 C C . PRO A 1 82 ? -7.464 0.521 14.462 1.00 86.62 82 PRO A C 1
ATOM 633 O O . PRO A 1 82 ? -8.065 0.830 15.490 1.00 86.62 82 PRO A O 1
ATOM 636 N N . GLN A 1 83 ? -7.730 1.085 13.283 1.00 89.06 83 GLN A N 1
ATOM 637 C CA . GLN A 1 83 ? -8.803 2.049 13.031 1.00 89.06 83 GLN A CA 1
ATOM 638 C C . GLN A 1 83 ? -10.091 1.369 12.539 1.00 89.06 83 GLN A C 1
ATOM 640 O O . GLN A 1 83 ? -11.105 2.044 12.394 1.00 89.06 83 GLN A O 1
ATOM 645 N N . GLY A 1 84 ? -10.068 0.044 12.336 1.00 86.19 84 GLY A N 1
ATOM 646 C CA . GLY A 1 84 ? -11.206 -0.721 11.824 1.00 86.19 84 GLY A CA 1
ATOM 647 C C . GLY A 1 84 ? -11.494 -0.460 10.346 1.00 86.19 84 GLY A C 1
ATOM 648 O O . GLY A 1 84 ? -12.634 -0.616 9.928 1.00 86.19 84 GLY A O 1
ATOM 649 N N . LEU A 1 85 ? -10.482 -0.023 9.592 1.00 86.44 85 LEU A N 1
ATOM 650 C CA . LEU A 1 85 ? -10.556 0.226 8.155 1.00 86.44 85 LEU A CA 1
ATOM 651 C C . LEU A 1 85 ? -9.762 -0.854 7.412 1.00 86.44 85 LEU A C 1
ATOM 653 O O . LEU A 1 85 ? -8.682 -1.238 7.875 1.00 86.44 85 LEU A O 1
ATOM 657 N N . ALA A 1 86 ? -10.277 -1.309 6.269 1.00 85.38 86 ALA A N 1
ATOM 658 C CA . ALA A 1 86 ? -9.541 -2.143 5.321 1.00 85.38 86 ALA A CA 1
ATOM 659 C C . ALA A 1 86 ? -8.894 -1.274 4.236 1.00 85.38 86 ALA A C 1
ATOM 661 O O . ALA A 1 86 ? -9.373 -0.176 3.942 1.00 85.38 86 ALA A O 1
ATOM 662 N N . LEU A 1 87 ? -7.813 -1.758 3.620 1.00 86.75 87 LEU A N 1
ATOM 663 C CA . LEU A 1 87 ? -7.138 -1.023 2.546 1.00 86.75 87 LEU A CA 1
ATOM 664 C C . LEU A 1 87 ? -8.079 -0.788 1.354 1.00 86.75 87 LEU A C 1
ATOM 666 O O . LEU A 1 87 ? -8.036 0.275 0.737 1.00 86.75 87 LEU A O 1
ATOM 670 N N . THR A 1 88 ? -8.954 -1.754 1.068 1.00 85.75 88 THR A N 1
ATOM 671 C CA . THR A 1 88 ? -9.948 -1.682 -0.012 1.00 85.75 88 THR A CA 1
ATOM 672 C C . THR A 1 88 ? -11.038 -0.638 0.217 1.00 85.75 88 THR A C 1
ATOM 674 O O . THR A 1 88 ? -11.576 -0.124 -0.753 1.00 85.75 88 THR A O 1
ATOM 677 N N . ASP A 1 89 ? -11.342 -0.286 1.469 1.00 83.38 89 ASP A N 1
ATOM 678 C CA . ASP A 1 89 ? -12.421 0.661 1.794 1.00 83.38 89 ASP A CA 1
ATOM 679 C C . ASP A 1 89 ? -11.991 2.131 1.671 1.00 83.38 89 ASP A C 1
ATOM 681 O O . A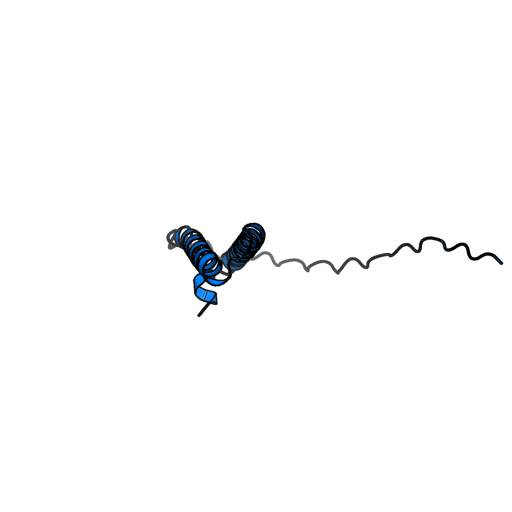SP A 1 89 ? -12.826 3.030 1.700 1.00 83.38 89 ASP A O 1
ATOM 685 N N . VAL A 1 90 ? -10.684 2.396 1.585 1.00 80.12 90 VAL A N 1
ATOM 686 C CA . VAL A 1 90 ? -10.117 3.759 1.547 1.00 80.12 90 VAL A CA 1
ATOM 687 C C . VAL A 1 90 ? -9.897 4.250 0.106 1.00 80.12 90 VAL A C 1
ATOM 689 O O . VAL A 1 90 ? -9.603 5.425 -0.103 1.00 80.12 90 VAL A O 1
ATOM 692 N N . GLY A 1 91 ? -10.004 3.356 -0.882 1.00 68.56 91 GLY A N 1
ATOM 693 C CA . GLY A 1 91 ? -9.701 3.623 -2.293 1.00 68.56 91 GLY A CA 1
ATOM 694 C C . GLY A 1 91 ? -10.889 4.015 -3.183 1.00 68.56 91 GLY A C 1
ATOM 695 O O . GLY A 1 91 ? -10.659 4.278 -4.362 1.00 68.56 91 GLY A O 1
ATOM 696 N N . GLU A 1 92 ? -12.110 4.053 -2.640 1.00 53.03 92 GLU A N 1
ATOM 697 C CA . GLU A 1 92 ? -13.363 4.484 -3.299 1.00 53.03 92 GLU A CA 1
ATOM 698 C C . GLU A 1 92 ? -13.779 5.886 -2.818 1.00 53.03 92 GLU A C 1
ATOM 700 O O . GLU A 1 92 ? -14.223 6.703 -3.659 1.00 53.03 92 GLU A O 1
#

Foldseek 3Di:
DDDDDDDDPPDDPDDDDDDDDPDDDDDDPPPDPPPPPVPQLVVLLVVLVVVLVVCCVPPVDDPVVSVVSSVVSNVVQVVCVVVVDGSVRVPD

Secondary structure (DSSP, 8-state):
-----------------------------------SHHHHHHHHHHHHHHHHHHHHHHH---HHHHHHHHHHHHHHHHHHGGGT--GGGS--

Sequence (92 aa):
MSITAAPGRYRVPKHGAPGRRPARSQGGWRAGTIGGVATDTQTDHAAIDAFTDALWLEDGLSRNTLSAYRRDLELFAHWLRPQGLALTDVGE

Radius of gyration: 23.34 Å; chains: 1; bounding box: 65×48×51 Å